Protein AF-W9WW18-F1 (afdb_monomer_lite)

Sequence (171 aa):
MAGVRTVATITLHDLF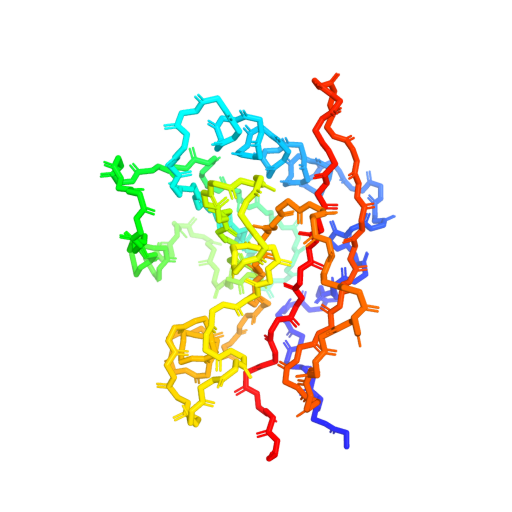NSDRFDFKEFRRLMEVAVDWSFRDNLEYRGVIYATADGSKFKIAGPNTDKRESSVTMEEYKKMPDGYTNIVSVYHVHPGPGVVGNCKPSGLDEKDGKGDLSNARSTWPECFYLVVTGRKEPKAGWNFRDRCEIYFQGTTPNKNDYRVWYVYPNWK

Secondary structure (DSSP, 8-state):
------BTTB-HHHHHH---HHHHHHHHHHHHHHHHHHHH---EEEEEEE-TTS--EEEEEEE--S-SS----GGGGSPPTT--EEEEEEEE-S-TTSGGGSS-TTTTSSSS-HHHHIIIII-TTSEEEEEEE----TT----TTSEEEEEEEE-TT--EEEEEEEPSS--

Structure (mmCIF, N/CA/C/O backbone):
data_AF-W9WW18-F1
#
_entry.id   AF-W9WW18-F1
#
loop_
_atom_site.group_PDB
_atom_site.id
_atom_site.type_symbol
_atom_site.label_atom_id
_atom_site.label_alt_id
_atom_site.label_comp_id
_atom_site.label_asym_id
_atom_site.label_entity_id
_atom_site.label_seq_id
_atom_site.pdbx_PDB_ins_code
_atom_site.Cartn_x
_atom_site.Cartn_y
_atom_site.Cartn_z
_atom_site.occupancy
_atom_site.B_iso_or_equiv
_atom_site.auth_seq_id
_atom_site.auth_comp_id
_atom_site.auth_asym_id
_atom_site.auth_atom_id
_atom_site.pdbx_PDB_model_num
ATOM 1 N N . MET A 1 1 ? -17.284 -15.501 -6.574 1.00 32.09 1 MET A N 1
ATOM 2 C CA . MET A 1 1 ? -16.774 -14.178 -6.178 1.00 32.09 1 MET A CA 1
ATOM 3 C C . MET A 1 1 ? -16.251 -14.302 -4.759 1.00 32.09 1 MET A C 1
ATOM 5 O O . MET A 1 1 ? -17.048 -14.548 -3.863 1.00 32.09 1 MET A O 1
ATOM 9 N N . ALA A 1 2 ? -14.929 -14.301 -4.572 1.00 35.50 2 ALA A N 1
ATOM 10 C CA . ALA A 1 2 ? -14.328 -14.334 -3.241 1.00 35.50 2 ALA A CA 1
ATOM 11 C C . ALA A 1 2 ? -14.552 -12.954 -2.607 1.00 35.50 2 ALA A C 1
ATOM 13 O O . ALA A 1 2 ? -13.877 -11.992 -2.956 1.00 35.50 2 ALA A O 1
ATOM 14 N N . GLY A 1 3 ? -15.595 -12.841 -1.783 1.00 36.78 3 GLY A N 1
ATOM 15 C CA . GLY A 1 3 ? -15.955 -11.594 -1.117 1.00 36.78 3 GLY A CA 1
ATOM 16 C C . GLY A 1 3 ? -14.855 -11.185 -0.147 1.00 36.78 3 GLY A C 1
ATOM 17 O O . GLY A 1 3 ? -14.484 -11.958 0.738 1.00 36.78 3 GLY A O 1
ATOM 18 N N . VAL A 1 4 ? -14.319 -9.984 -0.331 1.00 44.75 4 VAL A N 1
ATOM 19 C CA . VAL A 1 4 ? -13.367 -9.392 0.605 1.00 44.75 4 VAL A CA 1
ATOM 20 C C . VAL A 1 4 ? -14.089 -9.135 1.927 1.00 44.75 4 VAL A C 1
ATOM 22 O O . VAL A 1 4 ? -15.179 -8.562 1.942 1.00 44.75 4 VAL A O 1
ATOM 25 N N . ARG A 1 5 ? -13.496 -9.565 3.046 1.00 48.34 5 ARG A N 1
ATOM 26 C CA . ARG A 1 5 ? -13.934 -9.141 4.379 1.00 48.34 5 ARG A CA 1
ATOM 27 C C . ARG A 1 5 ? -13.690 -7.636 4.470 1.00 48.34 5 ARG A C 1
ATOM 29 O O . ARG A 1 5 ? -12.547 -7.206 4.552 1.00 48.34 5 ARG A O 1
ATOM 36 N N . THR A 1 6 ? -14.753 -6.838 4.417 1.00 53.78 6 THR A N 1
ATOM 37 C CA . THR A 1 6 ? -14.694 -5.416 4.769 1.00 53.78 6 THR A CA 1
ATOM 38 C C . THR A 1 6 ? -14.136 -5.302 6.178 1.00 53.78 6 THR A C 1
ATOM 40 O O . THR A 1 6 ? -14.778 -5.742 7.135 1.00 53.78 6 THR A O 1
ATOM 43 N N . VAL A 1 7 ? -12.952 -4.718 6.314 1.00 57.00 7 VAL A N 1
ATOM 44 C CA . VAL A 1 7 ? -12.431 -4.351 7.622 1.00 57.00 7 VAL A CA 1
ATOM 45 C C . VAL A 1 7 ? -13.183 -3.091 8.041 1.00 57.00 7 VAL A C 1
ATOM 47 O O . VAL A 1 7 ? -12.944 -2.024 7.491 1.00 57.00 7 VAL A O 1
ATOM 50 N N . ALA A 1 8 ? -14.147 -3.224 8.956 1.00 60.31 8 ALA A N 1
ATOM 51 C CA . ALA A 1 8 ? -14.890 -2.105 9.548 1.00 60.31 8 ALA A CA 1
ATOM 52 C C . ALA A 1 8 ? -15.524 -1.128 8.530 1.00 60.31 8 ALA A C 1
ATOM 54 O O . ALA A 1 8 ? -15.215 0.055 8.556 1.00 60.31 8 ALA A O 1
ATOM 55 N N . THR A 1 9 ? -16.376 -1.639 7.625 1.00 72.81 9 THR A N 1
ATOM 56 C CA . THR A 1 9 ? -17.097 -0.891 6.557 1.00 72.81 9 THR A CA 1
ATOM 57 C C . THR A 1 9 ? -16.234 -0.150 5.527 1.00 72.81 9 THR A C 1
ATOM 59 O O . THR A 1 9 ? -16.783 0.390 4.570 1.00 72.81 9 THR A O 1
ATOM 62 N N . ILE A 1 10 ? -14.906 -0.186 5.651 1.00 85.38 10 ILE A N 1
ATOM 63 C CA . ILE A 1 10 ? -13.975 0.476 4.736 1.00 85.38 10 ILE A CA 1
ATOM 64 C C . ILE A 1 10 ? -13.704 -0.415 3.527 1.00 85.38 10 ILE A C 1
ATOM 66 O O . ILE A 1 10 ? -13.386 -1.603 3.655 1.00 85.38 10 ILE A O 1
ATOM 70 N N . THR A 1 11 ? -13.798 0.174 2.342 1.00 88.44 11 THR A N 1
ATOM 71 C CA . THR A 1 11 ? -13.493 -0.486 1.075 1.00 88.44 11 THR A CA 1
ATOM 72 C C . THR A 1 11 ? -12.130 -0.060 0.537 1.00 88.44 11 THR A C 1
ATOM 74 O O . THR A 1 11 ? -11.578 0.983 0.893 1.00 88.44 11 THR A O 1
ATOM 77 N N . LEU A 1 12 ? -11.600 -0.843 -0.403 1.00 88.88 12 LEU A N 1
ATOM 78 C CA . LEU A 1 12 ? -10.415 -0.457 -1.164 1.00 88.88 12 LEU A CA 1
ATOM 79 C C . LEU A 1 12 ? -10.663 0.841 -1.964 1.00 88.88 12 LEU A C 1
ATOM 81 O O . LEU A 1 12 ? -9.750 1.631 -2.185 1.00 88.88 12 LEU A O 1
ATOM 85 N N . HIS A 1 13 ? -11.918 1.118 -2.339 1.00 90.31 13 HIS A N 1
ATOM 86 C CA . HIS A 1 13 ? -12.312 2.364 -3.000 1.00 90.31 13 HIS A CA 1
ATOM 87 C C . HIS A 1 13 ? -12.148 3.573 -2.097 1.00 90.31 13 HIS A C 1
ATOM 89 O O . HIS A 1 13 ? -11.575 4.569 -2.542 1.00 90.31 13 HIS A O 1
ATOM 95 N N . ASP A 1 14 ? -12.539 3.457 -0.833 1.00 90.50 14 ASP A N 1
ATOM 96 C CA . ASP A 1 14 ? -12.378 4.531 0.143 1.00 90.50 14 ASP A CA 1
ATOM 97 C C . ASP A 1 14 ? -10.901 4.885 0.349 1.00 90.50 14 ASP A C 1
ATOM 99 O O . ASP A 1 14 ? -10.542 6.065 0.326 1.00 90.50 14 ASP A O 1
ATOM 103 N N . LEU A 1 15 ? -10.025 3.878 0.454 1.00 90.62 15 LEU A N 1
ATOM 104 C CA . LEU A 1 15 ? -8.584 4.086 0.646 1.00 90.62 15 LEU A CA 1
ATOM 105 C C . LEU A 1 15 ? -7.951 4.959 -0.444 1.00 90.62 15 LEU A C 1
ATOM 107 O O . LEU A 1 15 ? -7.036 5.731 -0.146 1.00 90.62 15 LEU A O 1
ATOM 111 N N . PHE A 1 16 ? -8.441 4.880 -1.687 1.00 91.81 16 PHE A N 1
ATOM 112 C CA . PHE A 1 16 ? -7.818 5.565 -2.823 1.00 91.81 16 PHE A CA 1
ATOM 113 C C . PHE A 1 16 ? -8.602 6.747 -3.399 1.00 91.81 16 PHE A C 1
ATOM 115 O O . PHE A 1 16 ? -7.985 7.642 -3.971 1.00 91.81 16 PHE A O 1
ATOM 122 N N . ASN A 1 17 ? -9.920 6.805 -3.203 1.00 90.12 17 ASN A N 1
ATOM 123 C CA . ASN A 1 17 ? -10.782 7.815 -3.834 1.00 90.12 17 ASN A CA 1
ATOM 124 C C . ASN A 1 17 ? -11.509 8.716 -2.834 1.00 90.12 17 ASN A C 1
ATOM 126 O O . ASN A 1 17 ? -12.152 9.683 -3.228 1.00 90.12 17 ASN A O 1
ATOM 130 N N . SER A 1 18 ? -11.407 8.434 -1.537 1.00 90.94 18 SER A N 1
ATOM 131 C CA . SER A 1 18 ? -12.045 9.273 -0.530 1.00 90.94 18 SER A CA 1
ATOM 132 C C . SER A 1 18 ? -11.328 10.610 -0.334 1.00 90.94 18 SER A C 1
ATOM 134 O O . SER A 1 18 ? -10.092 10.703 -0.385 1.00 90.94 18 SER A O 1
ATOM 136 N N . ASP A 1 19 ? -12.126 11.624 0.004 1.00 91.00 19 ASP A N 1
ATOM 137 C CA . ASP A 1 19 ? -11.671 12.948 0.417 1.00 91.00 19 ASP A CA 1
ATOM 138 C C . ASP A 1 19 ? -11.252 13.053 1.885 1.00 91.00 19 ASP A C 1
ATOM 140 O O . ASP A 1 19 ? -10.696 14.085 2.279 1.00 91.00 19 ASP A O 1
ATOM 144 N N . ARG A 1 20 ? -11.479 12.000 2.683 1.00 91.69 20 ARG A N 1
ATOM 145 C CA . ARG A 1 20 ? -11.084 11.960 4.095 1.00 91.69 20 ARG A CA 1
ATOM 146 C C . ARG A 1 20 ? -9.586 12.211 4.240 1.00 91.69 20 ARG A C 1
ATOM 148 O O . ARG A 1 20 ? -8.771 11.599 3.547 1.00 91.69 20 ARG A O 1
ATOM 155 N N . PHE A 1 21 ? -9.239 13.080 5.187 1.00 93.00 21 PHE A N 1
ATOM 156 C CA . PHE A 1 21 ? -7.855 13.461 5.459 1.00 93.00 21 PHE A CA 1
ATOM 157 C C . PHE A 1 21 ? -6.962 12.244 5.732 1.00 93.00 21 PHE A C 1
ATOM 159 O O . PHE A 1 21 ? -5.905 12.132 5.124 1.00 93.00 21 PHE A O 1
ATOM 166 N N . ASP A 1 22 ? -7.417 11.293 6.552 1.00 93.19 22 ASP A N 1
ATOM 167 C CA . ASP A 1 22 ? -6.631 10.103 6.900 1.00 93.19 22 ASP A CA 1
ATOM 168 C C . ASP A 1 22 ? -6.268 9.264 5.663 1.00 93.19 22 ASP A C 1
ATOM 170 O O . ASP A 1 22 ? -5.138 8.809 5.515 1.00 93.19 22 ASP A O 1
ATOM 174 N N . PHE A 1 23 ? -7.195 9.097 4.717 1.00 93.62 23 PHE A N 1
ATOM 175 C CA . PHE A 1 23 ? -6.931 8.334 3.495 1.00 93.62 23 PHE A CA 1
ATOM 176 C C . PHE A 1 23 ? -6.032 9.095 2.516 1.00 93.62 23 PHE A C 1
ATOM 178 O O . PHE A 1 23 ? -5.193 8.485 1.854 1.00 93.62 23 PHE A O 1
ATOM 185 N N . LYS A 1 24 ? -6.132 10.429 2.470 1.00 94.75 24 LYS A N 1
ATOM 186 C CA . LYS A 1 24 ? -5.161 11.274 1.756 1.00 94.75 24 LYS A CA 1
ATOM 187 C C . LYS A 1 24 ? -3.765 11.157 2.365 1.00 94.75 24 LYS A C 1
ATOM 189 O O . LYS A 1 24 ? -2.797 11.025 1.624 1.00 94.75 24 LYS A O 1
ATOM 194 N N . GLU A 1 25 ? -3.666 11.151 3.690 1.00 95.25 25 GLU A N 1
ATOM 195 C CA . GLU A 1 25 ? -2.395 11.018 4.400 1.00 95.25 25 GLU A CA 1
ATOM 196 C C . GLU A 1 25 ? -1.771 9.633 4.201 1.00 95.25 25 GLU A C 1
ATOM 198 O O . GLU A 1 25 ? -0.574 9.531 3.946 1.00 95.25 25 GLU A O 1
ATOM 203 N N . PHE A 1 26 ? -2.578 8.569 4.218 1.00 95.44 26 PHE A N 1
ATOM 204 C CA . PHE A 1 26 ? -2.121 7.219 3.889 1.00 95.44 26 PHE A CA 1
ATOM 205 C C . PHE A 1 26 ? -1.503 7.163 2.487 1.00 95.44 26 PHE A C 1
ATOM 207 O O . PHE A 1 26 ? -0.375 6.691 2.329 1.00 95.44 26 PHE A O 1
ATOM 214 N N . ARG A 1 27 ? -2.201 7.711 1.481 1.00 94.88 27 ARG A N 1
ATOM 215 C CA . ARG A 1 27 ? -1.681 7.806 0.109 1.00 94.88 27 ARG A CA 1
ATOM 216 C C . ARG A 1 27 ? -0.395 8.626 0.042 1.00 94.88 27 ARG A C 1
ATOM 218 O O . ARG A 1 27 ? 0.575 8.174 -0.555 1.00 94.88 27 ARG A O 1
ATOM 225 N N . ARG A 1 28 ? -0.352 9.788 0.701 1.00 95.94 28 ARG A N 1
ATOM 226 C CA . ARG A 1 28 ? 0.833 10.658 0.737 1.00 95.94 28 ARG A CA 1
ATOM 227 C C . ARG A 1 28 ? 2.048 9.940 1.331 1.00 95.94 28 ARG A C 1
ATOM 229 O O . ARG A 1 28 ? 3.144 10.033 0.789 1.00 95.94 28 ARG A O 1
ATOM 236 N N . LEU A 1 29 ? 1.872 9.222 2.439 1.00 96.75 29 LEU A N 1
ATOM 237 C CA . LEU A 1 29 ? 2.943 8.463 3.093 1.00 96.75 29 LEU A CA 1
ATOM 238 C C . LEU A 1 29 ? 3.415 7.277 2.242 1.00 96.75 29 LEU A C 1
ATOM 240 O O . LEU A 1 29 ? 4.615 7.014 2.180 1.00 96.75 29 LEU A O 1
ATOM 244 N N . MET A 1 30 ? 2.500 6.608 1.541 1.00 96.31 30 MET A N 1
ATOM 245 C CA . MET A 1 30 ? 2.842 5.579 0.559 1.00 96.31 30 MET A CA 1
ATOM 246 C C . MET A 1 30 ? 3.660 6.162 -0.609 1.00 96.31 30 MET A C 1
ATOM 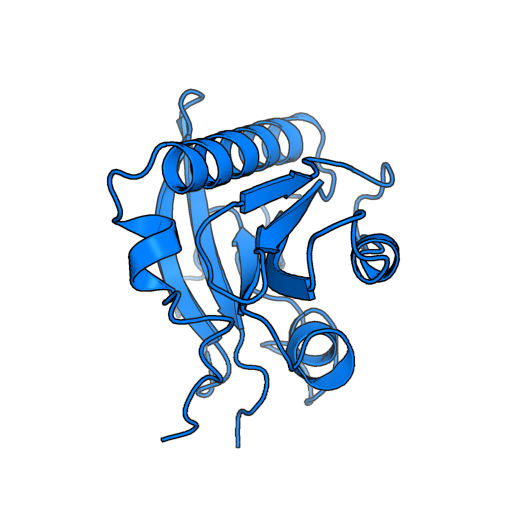248 O O . MET A 1 30 ? 4.654 5.566 -1.010 1.00 96.31 30 MET A O 1
ATOM 252 N N . GLU A 1 31 ? 3.314 7.343 -1.125 1.00 95.69 31 GLU A N 1
ATOM 253 C CA . GLU A 1 31 ? 4.090 8.019 -2.180 1.00 95.69 31 GLU A CA 1
ATOM 254 C C . GLU A 1 31 ? 5.487 8.440 -1.712 1.00 95.69 31 GLU A C 1
ATOM 256 O O . GLU A 1 31 ? 6.458 8.297 -2.454 1.00 95.69 31 GLU A O 1
ATOM 261 N N . VAL A 1 32 ? 5.623 8.882 -0.458 1.00 96.81 32 VAL A N 1
ATOM 262 C CA . VAL A 1 32 ? 6.938 9.123 0.159 1.00 96.81 32 VAL A CA 1
ATOM 263 C C . VAL A 1 32 ? 7.769 7.835 0.188 1.00 96.81 32 VAL A C 1
ATOM 265 O O . VAL A 1 32 ? 8.958 7.863 -0.126 1.00 96.81 32 VAL A O 1
ATOM 268 N N . ALA A 1 33 ? 7.147 6.701 0.518 1.00 95.31 33 ALA A N 1
ATOM 269 C CA . ALA A 1 33 ? 7.794 5.391 0.504 1.00 95.31 33 ALA A CA 1
ATOM 270 C C . ALA A 1 33 ? 8.273 4.995 -0.903 1.00 95.31 33 ALA A C 1
ATOM 272 O O . ALA A 1 33 ? 9.369 4.455 -1.052 1.00 95.31 33 ALA A O 1
ATOM 273 N N . VAL A 1 34 ? 7.475 5.297 -1.934 1.00 95.00 34 VAL A N 1
ATOM 274 C CA . VAL A 1 34 ? 7.857 5.118 -3.343 1.00 95.00 34 VAL A CA 1
ATOM 275 C C . VAL A 1 34 ? 9.090 5.949 -3.667 1.00 95.00 34 VAL A C 1
ATOM 277 O O . VAL A 1 34 ? 10.081 5.400 -4.141 1.00 95.00 34 VAL A O 1
ATOM 280 N N . ASP A 1 35 ? 9.078 7.243 -3.358 1.00 94.62 35 ASP A N 1
ATOM 281 C CA . ASP A 1 35 ? 10.216 8.121 -3.639 1.00 94.62 35 ASP A CA 1
ATOM 282 C C . ASP A 1 35 ? 11.500 7.667 -2.944 1.00 94.62 35 ASP A C 1
ATOM 284 O O . ASP A 1 35 ? 12.577 7.670 -3.547 1.00 94.62 35 ASP A O 1
ATOM 288 N N . TRP A 1 36 ? 11.398 7.233 -1.689 1.00 94.06 36 TRP A N 1
ATOM 289 C CA . TRP A 1 36 ? 12.542 6.694 -0.962 1.00 94.06 36 TRP A CA 1
ATOM 290 C C . TRP A 1 36 ? 13.021 5.367 -1.542 1.00 94.06 36 TRP A C 1
ATOM 292 O O . TRP A 1 36 ? 14.224 5.177 -1.679 1.00 94.06 36 TRP A O 1
ATOM 302 N N . SER A 1 37 ? 12.117 4.483 -1.965 1.00 92.06 37 SER A N 1
ATOM 303 C CA . SER A 1 37 ? 12.493 3.230 -2.624 1.00 92.06 37 SER A CA 1
ATOM 304 C C . SER A 1 37 ? 13.213 3.466 -3.956 1.00 92.06 37 SER A C 1
ATOM 306 O O . SER A 1 37 ? 14.228 2.826 -4.228 1.00 92.06 37 SER A O 1
ATOM 308 N N . PHE A 1 38 ? 12.759 4.437 -4.758 1.00 90.06 38 PHE A N 1
ATOM 309 C CA . PHE A 1 38 ? 13.431 4.842 -5.999 1.00 90.06 38 PHE A CA 1
ATOM 310 C C . PHE A 1 38 ? 14.838 5.404 -5.753 1.00 90.06 38 PHE A C 1
ATOM 312 O O . PHE A 1 38 ? 15.735 5.167 -6.560 1.00 90.06 38 PHE A O 1
ATOM 319 N N . ARG A 1 39 ? 15.033 6.145 -4.655 1.00 90.81 39 ARG A N 1
ATOM 320 C CA . ARG A 1 39 ? 16.329 6.734 -4.289 1.00 90.81 39 ARG A CA 1
ATOM 321 C C . ARG A 1 39 ? 17.291 5.705 -3.699 1.00 90.81 39 ARG A C 1
ATOM 323 O O . ARG A 1 39 ? 18.452 5.663 -4.090 1.00 90.81 39 ARG A O 1
ATOM 330 N N . ASP A 1 40 ? 16.807 4.915 -2.748 1.00 91.31 40 ASP A N 1
ATOM 331 C CA . ASP A 1 40 ? 17.647 4.099 -1.870 1.00 91.31 40 ASP A CA 1
ATOM 332 C C . ASP A 1 40 ? 17.736 2.640 -2.333 1.00 91.31 40 ASP A C 1
ATOM 334 O O . ASP A 1 40 ? 18.600 1.906 -1.866 1.00 91.31 40 ASP A O 1
ATOM 338 N N . ASN A 1 41 ? 16.869 2.220 -3.262 1.00 90.06 41 ASN A N 1
ATOM 339 C CA . ASN A 1 41 ? 16.735 0.836 -3.717 1.00 90.06 41 ASN A CA 1
ATOM 340 C C . ASN A 1 41 ? 16.397 -0.149 -2.577 1.00 90.06 41 ASN A C 1
ATOM 342 O O . ASN A 1 41 ? 16.862 -1.287 -2.555 1.00 90.06 41 ASN A O 1
ATOM 346 N N . LEU A 1 42 ? 15.572 0.291 -1.624 1.00 91.44 42 LEU A N 1
ATOM 347 C CA . LEU A 1 42 ? 15.164 -0.485 -0.450 1.00 91.44 42 LEU A CA 1
ATOM 348 C C . LEU A 1 42 ? 13.656 -0.733 -0.434 1.00 91.44 42 LEU A C 1
ATOM 350 O O . LEU A 1 42 ? 12.880 0.041 -1.002 1.00 91.44 42 LEU A O 1
ATOM 354 N N . GLU A 1 43 ? 13.243 -1.789 0.266 1.00 91.69 43 GLU A N 1
ATOM 355 C CA . GLU A 1 43 ? 11.832 -2.005 0.581 1.00 91.69 43 GLU A CA 1
ATOM 356 C C . GLU A 1 43 ? 11.373 -1.073 1.706 1.00 91.69 43 GLU A C 1
ATOM 358 O O . GLU A 1 43 ? 12.041 -0.927 2.739 1.00 91.69 43 GLU A O 1
ATOM 363 N N . TYR A 1 44 ? 10.196 -0.480 1.519 1.00 94.31 44 TYR A N 1
ATOM 364 C CA . TYR A 1 44 ? 9.504 0.312 2.534 1.00 94.31 44 TYR A CA 1
ATOM 365 C C . TYR A 1 44 ? 8.133 -0.280 2.810 1.00 94.31 44 TYR A C 1
ATOM 367 O O . TYR A 1 44 ? 7.515 -0.830 1.911 1.00 94.31 44 TYR A O 1
ATOM 375 N N . ARG A 1 45 ? 7.636 -0.151 4.036 1.00 94.94 45 ARG A N 1
ATOM 376 C CA . ARG A 1 45 ? 6.347 -0.707 4.466 1.00 94.94 45 ARG A CA 1
ATOM 377 C C . ARG A 1 45 ? 5.541 0.286 5.281 1.00 94.94 45 ARG A C 1
ATOM 379 O O . ARG A 1 45 ? 6.108 1.173 5.919 1.00 94.94 45 ARG A O 1
ATOM 386 N N . GLY A 1 46 ? 4.236 0.076 5.330 1.00 96.50 46 GLY A N 1
ATOM 387 C CA . GLY A 1 46 ? 3.353 0.794 6.233 1.00 96.50 46 GLY A CA 1
ATOM 388 C C . GLY A 1 46 ? 2.016 0.094 6.410 1.00 96.50 46 GLY A C 1
ATOM 389 O O . GLY A 1 46 ? 1.729 -0.931 5.794 1.00 96.50 46 GLY A O 1
ATOM 390 N N . VAL A 1 47 ? 1.199 0.648 7.293 1.00 96.06 47 VAL A N 1
ATOM 391 C CA . VAL A 1 47 ? -0.073 0.057 7.709 1.00 96.06 47 VAL A CA 1
ATOM 392 C C . VAL A 1 47 ? -1.047 1.150 8.121 1.00 96.06 47 VAL A C 1
ATOM 394 O O . VAL A 1 47 ? -0.648 2.196 8.641 1.00 96.06 47 VAL A O 1
ATOM 397 N N . ILE A 1 48 ? -2.333 0.895 7.911 1.00 95.75 48 ILE A N 1
ATOM 398 C CA . ILE A 1 48 ? -3.427 1.718 8.416 1.00 95.75 48 ILE A CA 1
ATOM 399 C C . ILE A 1 48 ? -4.337 0.883 9.322 1.00 95.75 48 ILE A C 1
ATOM 401 O O . ILE A 1 48 ? -4.844 -0.174 8.944 1.00 95.75 48 ILE A O 1
ATOM 405 N N . TYR A 1 49 ? -4.538 1.386 10.535 1.00 94.44 49 TYR A N 1
ATOM 406 C CA . TYR A 1 49 ? -5.403 0.830 11.566 1.00 94.44 49 TYR A CA 1
ATOM 407 C C . TYR A 1 49 ? -6.711 1.611 11.651 1.00 94.44 49 TYR A C 1
ATOM 409 O O . TYR A 1 49 ? -6.733 2.813 11.375 1.00 94.44 49 TYR A O 1
ATOM 417 N N . ALA A 1 50 ? -7.766 0.953 12.125 1.00 93.44 50 ALA A N 1
ATOM 418 C CA . ALA A 1 50 ? -9.046 1.575 12.439 1.00 93.44 50 ALA A CA 1
ATOM 419 C C . ALA A 1 50 ? -9.588 1.131 13.807 1.00 93.44 50 ALA A C 1
ATOM 421 O O . ALA A 1 50 ? -9.265 0.052 14.323 1.00 93.44 50 ALA A O 1
ATOM 422 N N . THR A 1 51 ? -10.429 1.976 14.399 1.00 91.81 51 THR A N 1
ATOM 423 C CA . THR A 1 51 ? -11.288 1.604 15.532 1.00 91.81 51 THR A CA 1
ATOM 424 C C . THR A 1 51 ? -12.356 0.590 15.104 1.00 91.81 51 THR A C 1
ATOM 426 O O . THR A 1 51 ? -12.569 0.349 13.913 1.00 91.81 51 THR A O 1
ATOM 429 N N . ALA A 1 52 ? -13.037 -0.028 16.074 1.00 86.56 52 ALA A N 1
ATOM 430 C CA . ALA A 1 52 ? -14.074 -1.034 15.819 1.00 86.56 52 ALA A CA 1
ATOM 431 C C . ALA A 1 52 ? -15.210 -0.516 14.919 1.00 86.56 52 ALA A C 1
ATOM 433 O O . ALA A 1 52 ? -15.725 -1.249 14.081 1.00 86.56 52 ALA A O 1
ATOM 434 N N . ASP A 1 53 ? -15.557 0.759 15.081 1.00 85.00 53 ASP A N 1
ATOM 435 C CA . ASP A 1 53 ? -16.611 1.473 14.358 1.00 85.00 53 ASP A CA 1
ATOM 436 C C . ASP A 1 53 ? -16.120 2.183 13.080 1.00 85.00 53 ASP A C 1
ATOM 438 O O . ASP A 1 53 ? -16.910 2.848 12.415 1.00 85.00 53 ASP A O 1
ATOM 442 N N . GLY A 1 54 ? -14.825 2.101 12.748 1.00 86.19 54 GLY A N 1
ATOM 443 C CA . GLY A 1 54 ? -14.243 2.791 11.591 1.00 86.19 54 GLY A CA 1
ATOM 444 C C . GLY A 1 54 ? -14.246 4.326 11.689 1.00 86.19 54 GLY A C 1
ATOM 445 O O . GLY A 1 54 ? -14.061 5.009 10.677 1.00 86.19 54 GLY A O 1
ATOM 446 N N . SER A 1 55 ? -14.466 4.897 12.879 1.00 87.12 55 SER A N 1
ATOM 447 C CA . SER A 1 55 ? -14.532 6.353 13.064 1.00 87.12 55 SER A CA 1
ATOM 448 C C . SER A 1 55 ? -13.152 7.012 13.077 1.00 87.12 55 SER A C 1
ATOM 450 O O . SER A 1 55 ? -12.995 8.103 12.521 1.00 87.12 55 SER A O 1
ATOM 452 N N . LYS A 1 56 ? -12.142 6.347 13.653 1.00 91.69 56 LYS A N 1
ATOM 453 C CA . LYS A 1 56 ? -10.769 6.858 13.771 1.00 91.69 56 LYS A CA 1
ATOM 454 C C . LYS A 1 56 ? -9.770 5.953 13.072 1.00 91.69 56 LYS A C 1
ATOM 456 O O . LYS A 1 56 ? -9.902 4.730 13.089 1.00 91.69 56 LYS A O 1
ATOM 461 N N . PHE A 1 57 ? -8.727 6.583 12.542 1.00 93.88 57 PHE A N 1
ATOM 462 C CA . PHE A 1 57 ? -7.652 5.932 11.811 1.00 9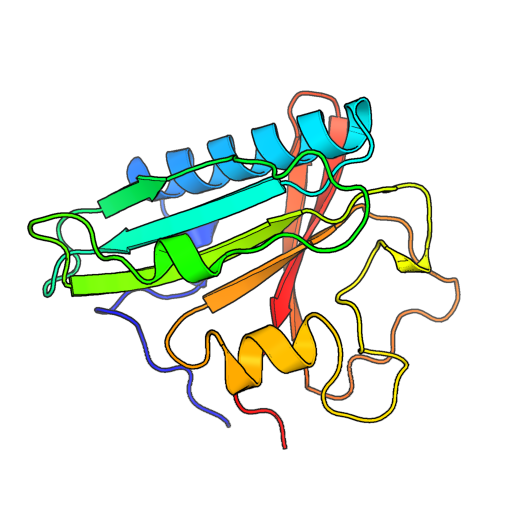3.88 57 PHE A CA 1
ATOM 463 C C . PHE A 1 57 ? -6.301 6.274 12.415 1.00 93.88 57 PHE A C 1
ATOM 465 O O . PHE A 1 57 ? -6.097 7.357 12.961 1.00 93.88 57 PHE A O 1
ATOM 472 N N . LYS A 1 58 ? -5.367 5.337 12.294 1.00 95.00 58 LYS A N 1
ATOM 473 C CA . LYS A 1 58 ? -3.960 5.566 12.612 1.00 95.00 58 LYS A CA 1
ATOM 474 C C . LYS A 1 58 ? -3.105 4.956 11.526 1.00 95.00 58 LYS A C 1
ATOM 476 O O . LYS A 1 58 ? -3.309 3.806 11.160 1.00 95.00 58 LYS A O 1
ATOM 481 N N . ILE A 1 59 ? -2.135 5.715 11.045 1.00 95.88 59 ILE A N 1
ATOM 482 C CA . ILE A 1 59 ? -1.195 5.265 10.022 1.00 95.88 59 ILE A CA 1
ATOM 483 C C . ILE A 1 59 ? 0.168 5.098 10.686 1.00 95.88 59 ILE A C 1
ATOM 485 O O . ILE A 1 59 ? 0.558 5.916 11.522 1.00 95.88 59 ILE A O 1
ATOM 489 N N . ALA A 1 60 ? 0.875 4.026 10.348 1.00 94.75 60 ALA A N 1
ATOM 490 C CA . ALA A 1 60 ? 2.257 3.812 10.754 1.00 94.75 60 ALA A CA 1
ATOM 491 C C . ALA A 1 60 ? 3.129 3.503 9.532 1.00 94.75 60 ALA A C 1
ATOM 493 O O . ALA A 1 60 ? 2.688 2.833 8.597 1.00 94.75 60 ALA A O 1
ATOM 494 N N . GLY A 1 61 ? 4.371 3.988 9.565 1.00 93.19 61 GLY A N 1
ATOM 495 C CA . GLY A 1 61 ? 5.284 3.998 8.423 1.00 93.19 61 GLY A CA 1
ATOM 496 C C . GLY A 1 61 ? 5.233 5.313 7.619 1.00 93.19 61 GLY A C 1
ATOM 497 O O . GLY A 1 61 ? 4.496 6.229 7.989 1.00 93.19 61 GLY A O 1
ATOM 498 N N . PRO A 1 62 ? 6.018 5.426 6.534 1.00 93.56 62 PRO A N 1
ATOM 499 C CA . PRO A 1 62 ? 6.809 4.348 5.951 1.00 93.56 62 PRO A CA 1
ATOM 500 C C . PRO A 1 62 ? 8.081 4.016 6.743 1.00 93.56 62 PRO A C 1
ATOM 502 O O . PRO A 1 62 ? 8.858 4.902 7.087 1.00 93.56 62 PRO A O 1
ATOM 505 N N . ASN A 1 63 ? 8.303 2.725 6.997 1.00 92.88 63 ASN A N 1
ATOM 506 C CA . ASN A 1 63 ? 9.497 2.185 7.659 1.00 92.88 63 ASN A CA 1
ATOM 507 C C . ASN A 1 63 ? 10.276 1.268 6.709 1.00 92.88 63 ASN A C 1
ATOM 509 O O . ASN A 1 63 ? 9.708 0.736 5.760 1.00 92.88 63 ASN A O 1
ATOM 513 N N . THR A 1 64 ? 11.556 1.031 6.992 1.00 90.06 64 THR A N 1
ATOM 514 C CA . THR A 1 64 ? 12.401 0.083 6.251 1.00 90.06 64 THR A CA 1
ATOM 515 C C . THR A 1 64 ? 13.285 -0.713 7.208 1.00 90.06 64 THR A C 1
ATOM 517 O O . THR A 1 64 ? 13.755 -0.174 8.210 1.00 90.06 64 THR A O 1
ATOM 520 N N . ASP A 1 65 ? 13.567 -1.972 6.865 1.00 85.88 65 ASP A N 1
ATOM 521 C CA . ASP A 1 65 ? 14.585 -2.789 7.548 1.00 85.88 65 ASP A CA 1
ATOM 522 C C . ASP A 1 65 ? 15.990 -2.570 6.958 1.00 85.88 65 ASP A C 1
ATOM 524 O O . ASP A 1 65 ? 16.927 -3.286 7.309 1.00 85.88 65 ASP A O 1
ATOM 528 N N . LYS A 1 66 ? 16.138 -1.596 6.044 1.00 84.62 66 LYS A N 1
ATOM 529 C CA . LYS A 1 66 ? 17.346 -1.359 5.240 1.00 84.62 66 LYS A CA 1
ATOM 530 C C . LYS A 1 66 ? 17.770 -2.593 4.438 1.00 84.62 66 LYS A C 1
ATOM 532 O O . LYS A 1 66 ? 18.954 -2.912 4.350 1.00 84.62 66 LYS A O 1
ATOM 537 N N . ARG A 1 67 ? 16.787 -3.301 3.874 1.00 75.50 67 ARG A N 1
ATOM 538 C CA . ARG A 1 67 ? 16.983 -4.495 3.043 1.00 75.50 67 ARG A CA 1
ATOM 539 C C . ARG A 1 67 ? 16.494 -4.248 1.618 1.00 75.50 67 ARG A C 1
ATOM 541 O O . ARG A 1 67 ? 15.475 -3.591 1.411 1.00 75.50 67 ARG A O 1
ATOM 548 N N . GLU A 1 68 ? 17.227 -4.809 0.661 1.00 66.12 68 GLU A N 1
ATOM 549 C CA . GLU A 1 68 ? 16.914 -4.770 -0.777 1.00 66.12 68 GLU A CA 1
ATOM 550 C C . GLU A 1 68 ? 15.921 -5.858 -1.207 1.00 66.12 68 GLU A C 1
ATOM 552 O O . GLU A 1 68 ? 15.461 -5.868 -2.340 1.00 66.12 68 GLU A O 1
ATOM 557 N N . SER A 1 69 ? 15.636 -6.830 -0.345 1.00 65.88 69 SER A N 1
ATOM 558 C CA . SER A 1 69 ? 14.583 -7.819 -0.564 1.00 65.88 69 SER A CA 1
ATOM 559 C C . SER A 1 69 ? 14.199 -8.426 0.778 1.00 65.88 69 SER A C 1
ATOM 561 O O . SER A 1 69 ? 15.081 -8.779 1.565 1.00 65.88 69 SER A O 1
ATOM 563 N N . SER A 1 70 ? 12.900 -8.547 1.040 1.00 70.44 70 SER A N 1
ATOM 564 C CA . SER A 1 70 ? 12.285 -8.969 2.307 1.00 70.44 70 SER A CA 1
ATOM 565 C C . SER A 1 70 ? 12.193 -7.884 3.382 1.00 70.44 70 SER A C 1
ATOM 567 O O . SER A 1 70 ? 13.151 -7.553 4.088 1.00 70.44 70 SER A O 1
ATOM 569 N N . VAL A 1 71 ? 10.970 -7.400 3.557 1.00 73.88 71 VAL A N 1
ATOM 570 C CA . VAL A 1 71 ? 10.559 -6.546 4.657 1.00 73.88 71 VAL A CA 1
ATOM 571 C C . VAL A 1 71 ? 9.706 -7.335 5.649 1.00 73.88 71 VAL A C 1
ATOM 573 O O . VAL A 1 71 ? 8.761 -8.035 5.277 1.00 73.88 71 VAL A O 1
ATOM 576 N N . THR A 1 72 ? 10.029 -7.231 6.937 1.00 82.44 72 THR A N 1
ATOM 577 C CA . THR A 1 72 ? 9.229 -7.876 7.984 1.00 82.44 72 THR A CA 1
ATOM 578 C C . THR A 1 72 ? 8.104 -6.940 8.395 1.00 82.44 72 THR A C 1
ATOM 580 O O . THR A 1 72 ? 8.352 -5.822 8.831 1.00 82.44 72 THR A O 1
ATOM 583 N N . MET A 1 73 ? 6.855 -7.387 8.270 1.00 87.56 73 MET A N 1
ATOM 584 C CA . MET A 1 73 ? 5.680 -6.576 8.620 1.00 87.56 73 MET A CA 1
ATOM 585 C C . MET A 1 73 ? 4.953 -7.071 9.875 1.00 87.56 73 MET A C 1
ATOM 587 O O . MET A 1 73 ? 4.014 -6.422 10.323 1.00 87.56 73 MET A O 1
ATOM 591 N N . GLU A 1 74 ? 5.361 -8.204 10.459 1.00 87.31 74 GLU A N 1
ATOM 592 C CA . GLU A 1 74 ? 4.651 -8.835 11.586 1.00 87.31 74 GLU A CA 1
ATOM 593 C C . GLU A 1 74 ? 4.516 -7.924 12.811 1.00 87.31 74 GLU A C 1
ATOM 595 O O . GLU A 1 74 ? 3.547 -8.046 13.557 1.00 87.31 74 GLU A O 1
ATOM 600 N N . GLU A 1 75 ? 5.427 -6.962 12.985 1.00 89.06 75 GLU A N 1
ATOM 601 C CA . GLU A 1 75 ? 5.329 -5.944 14.035 1.00 89.06 75 GLU A CA 1
ATOM 602 C C . GLU A 1 75 ? 4.002 -5.170 13.987 1.00 89.06 75 GLU A C 1
ATOM 604 O O . GLU A 1 75 ? 3.467 -4.797 15.031 1.00 89.06 75 GLU A O 1
ATOM 609 N N . TYR A 1 76 ? 3.422 -4.990 12.796 1.00 91.62 76 TYR A N 1
ATOM 610 C CA . TYR A 1 76 ? 2.148 -4.301 12.608 1.00 91.62 76 TYR A CA 1
ATOM 611 C C . TYR A 1 76 ? 0.938 -5.123 13.053 1.00 91.62 76 TYR A C 1
ATOM 613 O O . TYR A 1 76 ? -0.155 -4.579 13.176 1.00 91.62 76 TYR A O 1
ATOM 621 N N . LYS A 1 77 ? 1.111 -6.410 13.380 1.00 90.94 77 LYS A N 1
ATOM 622 C CA . LYS A 1 77 ? 0.061 -7.184 14.058 1.00 90.94 77 LYS A CA 1
ATOM 623 C C . LYS A 1 77 ? -0.148 -6.731 15.502 1.00 90.94 77 LYS A C 1
ATOM 625 O O . LYS A 1 77 ? -1.191 -7.014 16.091 1.00 90.94 77 LYS A O 1
ATOM 630 N N . LYS A 1 78 ? 0.818 -6.014 16.089 1.00 92.00 78 LYS A N 1
ATOM 631 C CA . LYS A 1 78 ? 0.650 -5.392 17.401 1.00 92.00 78 LYS A CA 1
ATOM 632 C C . LYS A 1 78 ? -0.234 -4.151 17.271 1.00 92.00 78 LYS A C 1
ATOM 634 O O . LYS A 1 78 ? 0.234 -3.067 16.928 1.00 92.00 78 LYS A O 1
ATOM 639 N N . MET A 1 79 ? -1.513 -4.323 17.592 1.00 91.00 79 MET A N 1
ATOM 640 C CA . MET A 1 79 ? -2.504 -3.252 17.546 1.00 91.00 79 MET A CA 1
ATOM 641 C C . MET A 1 79 ? -2.153 -2.099 18.502 1.00 91.00 79 MET A C 1
ATOM 643 O O . MET A 1 79 ? -1.861 -2.348 19.674 1.00 91.00 79 MET A O 1
ATOM 647 N N . PRO A 1 80 ? -2.195 -0.836 18.040 1.00 94.12 80 PRO A N 1
ATOM 648 C CA . PRO A 1 80 ? -2.103 0.322 18.923 1.00 94.12 80 PRO A CA 1
ATOM 649 C C . PRO A 1 80 ? -3.304 0.421 19.878 1.00 94.12 80 PRO A C 1
ATOM 651 O O . PRO A 1 80 ? -4.422 0.069 19.501 1.00 94.12 80 PRO A O 1
ATOM 654 N N . ASP A 1 81 ? -3.097 0.984 21.071 1.00 94.88 81 ASP A N 1
ATOM 655 C CA . ASP A 1 81 ? -4.157 1.160 22.074 1.00 94.88 81 ASP A CA 1
ATOM 656 C C . ASP A 1 81 ? -5.386 1.884 21.505 1.00 94.88 81 ASP A C 1
ATOM 658 O O . ASP A 1 81 ? -5.281 2.951 20.892 1.00 94.88 81 ASP A O 1
ATOM 662 N N . GLY A 1 82 ? -6.563 1.292 21.720 1.00 91.50 82 GLY A N 1
ATOM 663 C CA . GLY A 1 82 ? -7.844 1.814 21.239 1.00 91.50 82 GLY A CA 1
ATOM 664 C C . GLY A 1 82 ? -8.186 1.472 19.784 1.00 91.50 82 GLY A C 1
ATOM 665 O O . GLY A 1 82 ? -9.281 1.811 19.346 1.00 91.50 82 GLY A O 1
ATOM 666 N N . TYR A 1 83 ? -7.310 0.783 19.047 1.00 92.81 83 TYR A N 1
ATOM 667 C CA . TYR A 1 83 ? -7.568 0.303 17.685 1.00 92.81 83 TYR A CA 1
ATOM 668 C C . TYR A 1 83 ? -7.772 -1.211 17.693 1.00 92.81 83 TYR A C 1
ATOM 670 O O . TYR A 1 83 ? -7.110 -1.932 18.435 1.00 92.81 83 TYR A O 1
ATOM 678 N N . THR A 1 84 ? -8.675 -1.707 16.849 1.00 91.38 84 THR A N 1
ATOM 679 C CA . THR A 1 84 ? -9.047 -3.137 16.833 1.00 91.38 84 THR A CA 1
ATOM 680 C C . THR A 1 84 ? -8.948 -3.778 15.456 1.00 91.38 84 THR A C 1
ATOM 682 O O . THR A 1 84 ? -9.101 -4.988 15.344 1.00 91.38 84 THR A O 1
ATOM 685 N N . ASN A 1 85 ? -8.705 -2.984 14.412 1.00 91.56 85 ASN A N 1
ATOM 686 C CA . ASN A 1 85 ? -8.728 -3.435 13.029 1.00 91.56 85 ASN A CA 1
ATOM 687 C C . ASN A 1 85 ? -7.479 -2.991 12.262 1.00 91.56 85 ASN A C 1
ATOM 689 O O . ASN A 1 85 ? -7.078 -1.829 12.357 1.00 91.56 85 ASN A O 1
ATOM 693 N N . ILE A 1 86 ? -6.926 -3.884 11.441 1.00 92.94 86 ILE A N 1
ATOM 694 C CA . ILE A 1 86 ? -5.919 -3.560 10.422 1.00 92.94 86 ILE A CA 1
ATOM 695 C C . ILE A 1 86 ? -6.643 -3.454 9.088 1.00 92.94 86 ILE A C 1
ATOM 697 O O . ILE A 1 86 ? -7.115 -4.456 8.565 1.00 92.94 86 ILE A O 1
ATOM 701 N N . VAL A 1 87 ? -6.755 -2.246 8.544 1.00 93.44 87 VAL A N 1
ATOM 702 C CA . VAL A 1 87 ? -7.500 -2.002 7.301 1.00 93.44 87 VAL A CA 1
ATOM 703 C C . VAL A 1 87 ? -6.676 -2.451 6.102 1.00 93.44 87 VAL A C 1
ATOM 705 O O . VAL A 1 87 ? -7.157 -3.184 5.240 1.00 93.44 87 VAL A O 1
ATOM 708 N N . SER A 1 88 ? -5.415 -2.036 6.059 1.00 94.56 88 SER A N 1
ATOM 709 C CA . SER A 1 88 ? -4.496 -2.379 4.985 1.00 94.56 88 SER A CA 1
ATOM 710 C C . SER A 1 88 ? -3.062 -2.356 5.481 1.00 94.56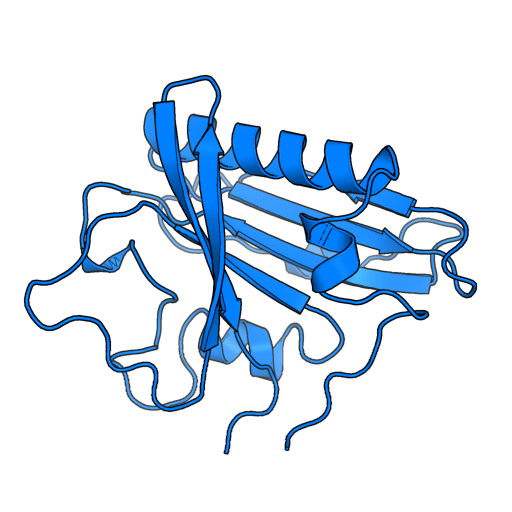 88 SER A C 1
ATOM 712 O O . SER A 1 88 ? -2.700 -1.529 6.321 1.00 94.56 88 SER A O 1
ATOM 714 N N . VAL A 1 89 ? -2.258 -3.248 4.916 1.00 95.31 89 VAL A N 1
ATOM 715 C CA . VAL A 1 89 ? -0.802 -3.214 4.978 1.00 95.31 89 VAL A CA 1
ATOM 716 C C . VAL A 1 89 ? -0.271 -3.035 3.560 1.00 95.31 89 VAL A C 1
ATOM 718 O O . VAL A 1 89 ? -0.853 -3.563 2.609 1.00 95.31 89 VAL A O 1
ATOM 721 N N . TYR A 1 90 ? 0.822 -2.295 3.416 1.00 96.06 90 TYR A N 1
ATOM 722 C CA . TYR A 1 90 ? 1.519 -2.179 2.145 1.00 96.06 90 TYR A CA 1
ATOM 723 C C . TYR A 1 90 ? 3.022 -2.344 2.306 1.00 96.06 90 TYR A C 1
ATOM 725 O O . TYR A 1 90 ? 3.593 -1.983 3.340 1.00 96.06 90 TYR A O 1
ATOM 733 N N . HIS A 1 91 ? 3.670 -2.778 1.230 1.00 95.62 91 HIS A N 1
ATOM 734 C CA . HIS A 1 91 ? 5.097 -2.566 1.027 1.00 95.62 91 HIS A CA 1
ATOM 735 C C . HIS A 1 91 ? 5.407 -2.132 -0.403 1.00 95.62 91 HIS A C 1
ATOM 737 O O . HIS A 1 91 ? 4.645 -2.378 -1.334 1.00 95.62 91 HIS A O 1
ATOM 743 N N . VAL A 1 92 ? 6.533 -1.444 -0.556 1.00 94.38 92 VAL A N 1
ATOM 744 C CA . VAL A 1 92 ? 7.065 -0.938 -1.815 1.00 94.38 92 VAL A CA 1
ATOM 745 C C . VAL A 1 92 ? 8.237 -1.809 -2.232 1.00 94.38 92 VAL A C 1
ATOM 747 O O . VAL A 1 92 ? 9.178 -1.979 -1.457 1.00 94.38 92 VAL A O 1
ATOM 750 N N . HIS A 1 93 ? 8.191 -2.336 -3.451 1.00 92.31 93 HIS A N 1
ATOM 751 C CA . HIS A 1 93 ? 9.301 -3.075 -4.038 1.00 92.31 93 HIS A CA 1
ATOM 752 C C . HIS A 1 93 ? 10.480 -2.161 -4.388 1.00 92.31 93 HIS A C 1
ATOM 754 O O . HIS A 1 93 ? 10.260 -1.060 -4.897 1.00 92.31 93 HIS A O 1
ATOM 760 N N . PRO A 1 94 ? 11.723 -2.643 -4.225 1.00 86.19 94 PRO A N 1
ATOM 761 C CA . PRO A 1 94 ? 12.910 -1.925 -4.653 1.00 86.19 94 PRO A CA 1
ATOM 762 C C . PRO A 1 94 ? 13.124 -2.093 -6.160 1.00 86.19 94 PRO A C 1
ATOM 764 O O . PRO A 1 94 ? 12.443 -2.864 -6.837 1.00 86.19 94 PRO A O 1
ATOM 767 N N . GLY A 1 95 ? 14.124 -1.414 -6.712 1.00 78.94 95 GLY A N 1
ATOM 768 C CA . GLY A 1 95 ? 14.559 -1.608 -8.094 1.00 78.94 95 GLY A CA 1
ATOM 769 C C . GLY A 1 95 ? 13.458 -1.345 -9.122 1.00 78.94 95 GLY A C 1
ATOM 770 O O . GLY A 1 95 ? 13.182 -2.219 -9.944 1.00 78.94 95 GLY A O 1
ATOM 771 N N . PRO A 1 96 ? 12.842 -0.153 -9.147 1.00 68.81 96 PRO A N 1
ATOM 772 C CA . PRO A 1 96 ? 11.718 0.157 -10.039 1.00 68.81 96 PRO A CA 1
ATOM 773 C C . PRO A 1 96 ? 12.067 0.091 -11.538 1.00 68.81 96 PRO A C 1
ATOM 775 O O . PRO A 1 96 ? 11.181 0.053 -12.390 1.00 68.81 96 PRO A O 1
ATOM 778 N N . GLY A 1 97 ? 13.359 0.051 -11.882 1.00 68.00 97 GLY A N 1
ATOM 779 C CA . GLY A 1 97 ? 13.856 -0.194 -13.238 1.00 68.00 97 GLY A CA 1
ATOM 780 C C . GLY A 1 97 ? 13.974 -1.676 -13.624 1.00 68.00 97 GLY A C 1
ATOM 781 O O . GLY A 1 97 ? 14.305 -1.983 -14.776 1.00 68.00 97 GLY A O 1
ATOM 782 N N . VAL A 1 98 ? 13.718 -2.605 -12.702 1.00 77.81 98 VAL A N 1
ATOM 783 C CA . VAL A 1 98 ? 13.803 -4.054 -12.915 1.00 77.81 98 VAL A CA 1
ATOM 784 C C . VAL A 1 98 ? 12.400 -4.599 -13.150 1.00 77.81 98 VAL A C 1
ATOM 786 O O . VAL A 1 98 ? 11.517 -4.481 -12.306 1.00 77.81 98 VAL A O 1
ATOM 789 N N . VAL A 1 99 ? 12.191 -5.222 -14.314 1.00 77.12 99 VAL A N 1
ATOM 790 C CA . VAL A 1 99 ? 10.874 -5.733 -14.734 1.00 77.12 99 VAL A CA 1
ATOM 791 C C . VAL A 1 99 ? 10.306 -6.707 -13.694 1.00 77.12 99 VAL A C 1
ATOM 793 O O . VAL A 1 99 ? 9.148 -6.583 -13.321 1.00 77.12 99 VAL A O 1
ATOM 796 N N . GLY A 1 100 ? 11.130 -7.607 -13.145 1.00 74.19 100 GLY A N 1
ATOM 797 C CA . GLY A 1 100 ? 10.707 -8.562 -12.109 1.00 74.19 100 GLY A CA 1
ATOM 798 C C . GLY A 1 100 ? 10.171 -7.925 -10.821 1.00 74.19 100 GLY A C 1
ATOM 799 O O . GLY A 1 100 ? 9.329 -8.531 -10.164 1.00 74.19 100 GLY A O 1
ATOM 800 N N . ASN A 1 101 ? 10.583 -6.692 -10.511 1.00 83.12 101 ASN A N 1
ATOM 801 C CA . ASN A 1 101 ? 10.170 -5.968 -9.308 1.00 83.12 101 ASN A CA 1
ATOM 802 C C . ASN A 1 101 ? 8.934 -5.083 -9.543 1.00 83.12 101 ASN A C 1
ATOM 804 O O . ASN A 1 101 ? 8.370 -4.540 -8.598 1.00 83.12 101 ASN A O 1
ATOM 808 N N . CYS A 1 102 ? 8.467 -4.965 -10.791 1.00 86.94 102 CYS A N 1
ATOM 809 C CA . CYS A 1 102 ? 7.306 -4.156 -11.183 1.00 86.94 102 CYS A CA 1
ATOM 810 C C . CYS A 1 102 ? 5.969 -4.917 -11.097 1.00 86.94 102 CYS A C 1
ATOM 812 O O . CYS A 1 102 ? 5.028 -4.633 -11.845 1.00 86.94 102 CYS A O 1
ATOM 814 N N . LYS A 1 103 ? 5.910 -5.916 -10.213 1.00 88.88 103 LYS A N 1
ATOM 815 C CA . LYS A 1 103 ? 4.736 -6.735 -9.893 1.00 88.88 103 LYS A CA 1
ATOM 816 C C . LYS A 1 103 ? 4.906 -7.406 -8.522 1.00 88.88 103 LYS A C 1
ATOM 818 O O . LYS A 1 103 ? 6.044 -7.513 -8.063 1.00 88.88 103 LYS A O 1
ATOM 823 N N . PRO A 1 104 ? 3.830 -7.946 -7.925 1.00 90.50 104 PRO A N 1
ATOM 824 C CA . PRO A 1 104 ? 3.929 -8.854 -6.789 1.00 90.50 104 PRO A CA 1
ATOM 825 C C . PRO A 1 104 ? 4.845 -10.060 -7.068 1.00 90.50 104 PRO A C 1
ATOM 827 O O . PRO A 1 104 ? 4.772 -10.718 -8.116 1.00 90.50 104 PRO A O 1
ATOM 830 N N . SER A 1 105 ? 5.712 -10.365 -6.110 1.00 88.00 105 SER A N 1
ATOM 831 C CA . SER A 1 105 ? 6.566 -11.550 -6.109 1.00 88.00 105 SER A CA 1
ATOM 832 C C . SER A 1 105 ? 5.730 -12.830 -5.969 1.00 88.00 105 SER A C 1
ATOM 834 O O . SER A 1 105 ? 4.621 -12.831 -5.435 1.00 88.00 105 SER A O 1
ATOM 836 N N . GLY A 1 106 ? 6.230 -13.939 -6.520 1.00 83.75 106 GLY A N 1
ATOM 837 C CA . GLY A 1 106 ? 5.507 -15.216 -6.550 1.00 83.75 106 GLY A CA 1
ATOM 838 C C . GLY A 1 106 ? 4.456 -15.359 -7.661 1.00 83.75 106 GLY A C 1
ATOM 839 O O . GLY A 1 106 ? 3.969 -16.467 -7.871 1.00 83.75 106 GLY A O 1
ATOM 840 N N . LEU A 1 107 ? 4.139 -14.303 -8.428 1.00 79.62 107 LEU A N 1
ATOM 841 C CA . LEU A 1 107 ? 3.190 -14.392 -9.557 1.00 79.62 107 LEU A CA 1
ATOM 842 C C . LEU A 1 107 ? 3.630 -15.343 -10.681 1.00 79.62 107 LEU A C 1
ATOM 844 O O . LEU A 1 107 ? 2.784 -15.992 -11.291 1.00 79.62 107 LEU A O 1
ATOM 848 N N . ASP A 1 108 ? 4.938 -15.452 -10.928 1.00 75.81 108 ASP A N 1
ATOM 849 C CA . ASP A 1 108 ? 5.480 -16.318 -11.991 1.00 75.81 108 ASP A CA 1
ATOM 850 C C . ASP A 1 108 ? 5.930 -17.687 -11.450 1.00 75.81 108 ASP A C 1
ATOM 852 O O . ASP A 1 108 ? 6.432 -18.524 -12.200 1.00 75.81 108 ASP A O 1
ATOM 856 N N . GLU A 1 109 ? 5.776 -17.923 -10.145 1.00 72.44 109 GLU A N 1
ATOM 857 C CA . GLU A 1 109 ? 6.235 -19.137 -9.474 1.00 72.44 109 GLU A CA 1
ATOM 858 C C . GLU A 1 109 ? 5.085 -20.123 -9.215 1.00 72.44 109 GLU A C 1
ATOM 860 O O . GLU A 1 109 ? 3.900 -19.818 -9.384 1.00 72.44 109 GLU A O 1
ATOM 865 N N . LYS A 1 110 ? 5.439 -21.349 -8.802 1.00 65.62 110 LYS A N 1
ATOM 866 C CA . LYS A 1 110 ? 4.466 -22.285 -8.222 1.00 65.62 110 LYS A CA 1
ATOM 867 C C . LYS A 1 110 ? 3.886 -21.672 -6.942 1.00 65.62 110 LYS A C 1
ATOM 869 O O . LYS A 1 110 ? 4.591 -20.978 -6.215 1.00 65.62 110 LYS A O 1
ATOM 874 N N . ASP A 1 111 ? 2.607 -21.934 -6.702 1.00 63.19 111 ASP A N 1
ATOM 875 C CA . ASP A 1 111 ? 1.786 -21.261 -5.692 1.00 63.19 111 ASP A CA 1
ATOM 876 C C . ASP A 1 111 ? 2.434 -21.204 -4.299 1.00 63.19 111 ASP A C 1
ATOM 878 O O . ASP A 1 111 ? 3.039 -22.173 -3.845 1.00 63.19 111 ASP A O 1
ATOM 882 N N . GLY A 1 112 ? 2.248 -20.077 -3.598 1.00 63.19 112 GLY A N 1
ATOM 883 C CA . GLY A 1 112 ? 2.579 -19.959 -2.172 1.00 63.19 112 GLY A CA 1
ATOM 884 C C . GLY A 1 112 ? 3.967 -19.404 -1.847 1.00 63.19 112 GLY A C 1
ATOM 885 O O . GLY A 1 112 ? 4.534 -19.770 -0.823 1.00 63.19 112 GLY A O 1
ATOM 886 N N . LYS A 1 113 ? 4.520 -18.514 -2.677 1.00 79.69 113 LYS A N 1
ATOM 887 C CA . LYS A 1 113 ? 5.775 -17.804 -2.378 1.00 79.69 113 LYS A CA 1
ATOM 888 C C . LYS A 1 113 ? 5.619 -16.290 -2.459 1.00 79.69 113 LYS A C 1
ATOM 890 O O . LYS A 1 113 ? 4.694 -15.799 -3.103 1.00 79.69 113 LYS A O 1
ATOM 895 N N . GLY A 1 114 ? 6.532 -15.578 -1.800 1.00 86.88 114 GLY A N 1
ATOM 896 C CA . GLY A 1 114 ? 6.599 -14.117 -1.818 1.00 86.88 114 GLY A CA 1
ATOM 897 C C . GLY A 1 114 ? 5.301 -13.456 -1.357 1.00 86.88 114 GLY A C 1
ATOM 898 O O . GLY A 1 114 ? 4.665 -13.898 -0.397 1.00 86.88 114 GLY A O 1
ATOM 899 N N . ASP A 1 115 ? 4.886 -12.430 -2.089 1.00 90.25 115 ASP A N 1
ATOM 900 C CA . ASP A 1 115 ? 3.713 -11.607 -1.783 1.00 90.25 115 ASP A CA 1
ATOM 901 C C . ASP A 1 115 ? 2.408 -12.378 -1.773 1.00 90.25 115 ASP A C 1
ATOM 903 O O . ASP A 1 115 ? 1.544 -12.117 -0.938 1.00 90.25 115 ASP A O 1
ATOM 907 N N . LEU A 1 116 ? 2.285 -13.375 -2.650 1.00 88.69 116 LEU A N 1
ATOM 908 C CA . LEU A 1 116 ? 1.133 -14.265 -2.637 1.00 88.69 116 LEU A CA 1
ATOM 909 C C . LEU A 1 116 ? 1.043 -14.986 -1.282 1.00 88.69 116 LEU A C 1
ATOM 911 O O . LEU A 1 116 ? -0.002 -14.973 -0.634 1.00 88.69 116 LEU A O 1
ATOM 915 N N . SER A 1 117 ? 2.149 -15.568 -0.807 1.00 88.44 117 SER A N 1
ATOM 916 C CA . SER A 1 117 ? 2.178 -16.239 0.502 1.00 88.44 117 SER A CA 1
ATOM 917 C C . SER A 1 117 ? 1.824 -15.290 1.645 1.00 88.44 117 SER A C 1
ATOM 919 O O . SER A 1 117 ? 1.069 -15.665 2.541 1.00 88.44 117 SER A O 1
ATOM 921 N N . ASN A 1 118 ? 2.342 -14.061 1.611 1.00 89.69 118 ASN A N 1
ATOM 922 C CA . ASN A 1 118 ? 2.068 -13.067 2.644 1.00 89.69 118 ASN A CA 1
ATOM 923 C C . ASN A 1 118 ? 0.591 -12.671 2.683 1.00 89.69 118 ASN A C 1
ATOM 925 O O . ASN A 1 118 ? 0.006 -12.676 3.764 1.00 89.69 118 ASN A O 1
ATOM 929 N N . ALA A 1 119 ? -0.028 -12.393 1.533 1.00 90.25 119 ALA A N 1
ATOM 930 C CA . ALA A 1 119 ? -1.450 -12.064 1.461 1.00 90.25 119 ALA A CA 1
ATOM 931 C C . ALA A 1 119 ? -2.329 -13.210 1.986 1.00 90.25 119 ALA A C 1
ATOM 933 O O . ALA A 1 119 ? -3.273 -12.982 2.735 1.00 90.25 119 ALA A O 1
ATOM 934 N N . ARG A 1 120 ? -2.003 -14.459 1.630 1.00 87.62 120 ARG A N 1
ATOM 935 C CA . ARG A 1 120 ? -2.818 -15.630 1.984 1.00 87.62 120 ARG A CA 1
ATOM 936 C C . ARG A 1 120 ? -2.648 -16.099 3.427 1.00 87.62 120 ARG A C 1
ATOM 938 O O . ARG A 1 120 ? -3.624 -16.511 4.046 1.00 87.62 120 ARG A O 1
ATOM 945 N N . SER A 1 121 ? -1.422 -16.093 3.942 1.00 87.19 121 SER A N 1
ATOM 946 C CA . SER A 1 121 ? -1.093 -16.736 5.222 1.00 87.19 121 SER A CA 1
ATOM 947 C C . SER A 1 121 ? -0.826 -15.735 6.340 1.00 87.19 121 SER A C 1
ATOM 949 O O . SER A 1 121 ? -1.176 -15.991 7.490 1.00 87.19 121 SER A O 1
ATOM 951 N N . THR A 1 122 ? -0.208 -14.597 6.021 1.00 88.75 122 THR A N 1
ATOM 952 C CA . THR A 1 122 ? 0.217 -13.618 7.029 1.00 88.75 122 THR A CA 1
ATOM 953 C C . THR A 1 122 ? -0.823 -12.524 7.226 1.00 88.75 122 THR A C 1
ATOM 955 O O . THR A 1 122 ? -1.044 -12.130 8.368 1.00 88.75 122 THR A O 1
ATOM 958 N N . TRP A 1 123 ? -1.468 -12.073 6.149 1.00 91.00 123 TRP A N 1
ATOM 959 C CA . TRP A 1 123 ? -2.405 -10.944 6.139 1.00 91.00 123 TRP A CA 1
ATOM 960 C C . TRP A 1 123 ? -3.784 -11.267 5.528 1.00 91.00 123 TRP A C 1
ATOM 962 O O . TRP A 1 123 ? -4.305 -10.454 4.761 1.00 91.00 123 TRP A O 1
ATOM 972 N N . PRO A 1 124 ? -4.409 -12.426 5.824 1.00 88.81 124 PRO A N 1
ATOM 973 C CA . PRO A 1 124 ? -5.686 -12.796 5.208 1.00 88.81 124 PRO A CA 1
ATOM 974 C C . PRO A 1 124 ? -6.864 -11.882 5.585 1.00 88.81 124 PRO A C 1
ATOM 976 O O . PRO A 1 124 ? -7.908 -11.913 4.930 1.00 88.81 124 PRO A O 1
ATOM 979 N N . GLU A 1 125 ? -6.739 -11.115 6.667 1.00 86.88 125 GLU A N 1
ATOM 980 C CA . GLU A 1 125 ? -7.799 -10.292 7.244 1.00 86.88 125 GLU A CA 1
ATOM 981 C C . GLU A 1 125 ? -7.862 -8.852 6.724 1.00 86.88 125 GLU A C 1
ATOM 983 O O . GLU A 1 125 ? -8.836 -8.171 7.035 1.00 86.88 125 GLU A O 1
ATOM 988 N N . CYS A 1 126 ? -6.876 -8.382 5.956 1.00 90.88 126 CYS A N 1
ATOM 989 C CA . CYS A 1 126 ? -6.792 -6.989 5.513 1.00 90.88 126 CYS A CA 1
ATOM 990 C C . CYS A 1 126 ? -6.496 -6.858 4.011 1.00 90.88 126 CYS A C 1
ATOM 992 O O . CYS A 1 126 ? -6.267 -7.842 3.303 1.00 90.88 126 CYS A O 1
ATOM 994 N N . PHE A 1 127 ? -6.507 -5.626 3.495 1.00 93.50 127 PHE A N 1
ATOM 995 C CA . PHE A 1 127 ? -6.014 -5.370 2.144 1.00 93.50 127 PHE A CA 1
ATOM 996 C C . PHE A 1 127 ? -4.482 -5.436 2.132 1.00 93.50 127 PHE A C 1
ATOM 998 O O . PHE A 1 127 ? -3.824 -4.503 2.600 1.00 93.50 127 PHE A O 1
ATOM 1005 N N . TYR A 1 128 ? -3.924 -6.519 1.585 1.00 94.25 128 TYR A N 1
ATOM 1006 C CA . TYR A 1 128 ? -2.491 -6.636 1.319 1.00 94.25 128 TYR A CA 1
ATOM 1007 C C . TYR A 1 128 ? -2.143 -5.954 -0.005 1.00 94.25 128 TYR A C 1
ATOM 1009 O O . TYR A 1 128 ? -2.560 -6.399 -1.082 1.00 94.25 128 TYR A O 1
ATOM 1017 N N . LEU A 1 129 ? -1.395 -4.857 0.086 1.00 95.81 129 LEU A N 1
ATOM 1018 C CA . LEU A 1 129 ? -1.040 -4.021 -1.049 1.00 95.81 129 LEU A CA 1
ATOM 1019 C C . LEU A 1 129 ? 0.444 -4.141 -1.376 1.00 95.81 129 LEU A C 1
ATOM 1021 O O . LEU A 1 129 ? 1.299 -3.964 -0.515 1.00 95.81 129 LEU A O 1
ATOM 1025 N N . VAL A 1 130 ? 0.752 -4.370 -2.646 1.00 94.88 130 VAL A N 1
ATOM 1026 C CA . VAL A 1 130 ? 2.128 -4.295 -3.147 1.00 94.88 130 VAL A CA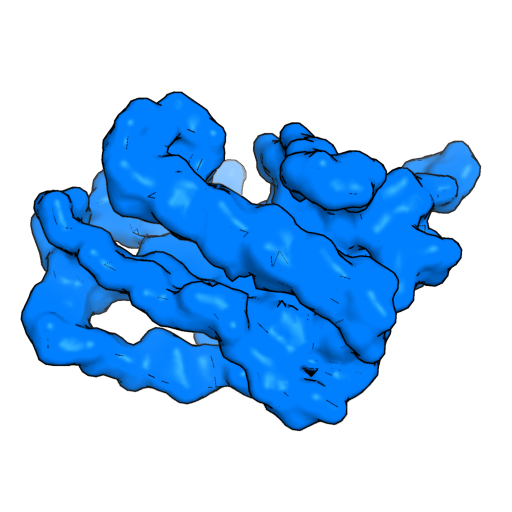 1
ATOM 1027 C C . VAL A 1 130 ? 2.245 -3.059 -4.007 1.00 94.88 130 VAL A C 1
ATOM 1029 O O . VAL A 1 130 ? 1.472 -2.878 -4.944 1.00 94.88 130 VAL A O 1
ATOM 1032 N N . VAL A 1 131 ? 3.205 -2.200 -3.705 1.00 95.25 131 VAL A N 1
ATOM 1033 C CA . VAL A 1 131 ? 3.463 -0.983 -4.463 1.00 95.25 131 VAL A CA 1
ATOM 1034 C C . VAL A 1 131 ? 4.722 -1.191 -5.284 1.00 95.25 131 VAL A C 1
ATOM 1036 O O . VAL A 1 131 ? 5.761 -1.590 -4.765 1.00 95.25 131 VAL A O 1
ATOM 1039 N N . THR A 1 132 ? 4.646 -0.950 -6.585 1.00 93.00 132 THR A N 1
ATOM 1040 C CA . THR A 1 132 ? 5.762 -1.223 -7.495 1.00 93.00 132 THR A CA 1
ATOM 1041 C C . THR A 1 132 ? 5.997 -0.065 -8.448 1.00 93.00 132 THR A C 1
ATOM 1043 O O . THR A 1 132 ? 5.088 0.720 -8.712 1.00 93.00 132 THR A O 1
ATOM 1046 N N . GLY A 1 133 ? 7.189 -0.008 -9.047 1.00 88.50 133 GLY A N 1
ATOM 1047 C CA . GLY A 1 133 ? 7.432 0.820 -10.230 1.00 88.50 133 GLY A CA 1
ATOM 1048 C C . GLY A 1 133 ? 6.600 0.378 -11.445 1.00 88.50 133 GLY A C 1
ATOM 1049 O O . GLY A 1 133 ? 5.850 -0.605 -11.396 1.00 88.50 133 GLY A O 1
ATOM 1050 N N . ARG A 1 134 ? 6.742 1.110 -12.557 1.00 80.38 134 ARG A N 1
ATOM 1051 C CA . ARG A 1 134 ? 5.890 0.977 -13.755 1.00 80.38 134 ARG A CA 1
ATOM 1052 C C . ARG A 1 134 ? 6.598 0.403 -14.992 1.00 80.38 134 ARG A C 1
ATOM 1054 O O . ARG A 1 134 ? 6.281 0.774 -16.120 1.00 80.38 134 ARG A O 1
ATOM 1061 N N . LYS A 1 135 ? 7.553 -0.516 -14.827 1.00 77.69 135 LYS A N 1
ATOM 1062 C CA . LYS A 1 135 ? 8.209 -1.160 -15.978 1.00 77.69 135 LYS A CA 1
ATOM 1063 C C . LYS A 1 135 ? 7.477 -2.435 -16.402 1.00 77.69 135 LYS A C 1
ATOM 1065 O O . LYS A 1 135 ? 7.567 -3.462 -15.736 1.00 77.69 135 LYS A O 1
ATOM 1070 N N . GLU A 1 136 ? 6.772 -2.380 -17.528 1.00 69.19 136 GLU A N 1
ATOM 1071 C CA . GLU A 1 136 ? 6.029 -3.530 -18.054 1.00 69.19 136 GLU A CA 1
ATOM 1072 C C . GLU A 1 136 ? 6.866 -4.421 -18.987 1.00 69.19 136 GLU A C 1
ATOM 1074 O O . GLU A 1 136 ? 7.649 -3.915 -19.798 1.00 69.19 136 GLU A O 1
ATOM 1079 N N . PRO A 1 137 ? 6.684 -5.752 -18.936 1.00 72.94 137 PRO A N 1
ATOM 1080 C CA . PRO A 1 137 ? 7.143 -6.640 -19.992 1.00 72.94 137 PRO A CA 1
ATOM 1081 C C . PRO A 1 137 ? 6.262 -6.478 -21.240 1.00 72.94 137 PRO A C 1
ATOM 1083 O O . PRO A 1 137 ? 5.063 -6.229 -21.142 1.00 72.94 137 PRO A O 1
ATOM 1086 N N . LYS A 1 138 ? 6.831 -6.710 -22.432 1.00 71.25 138 LYS A N 1
ATOM 1087 C CA . LYS A 1 138 ? 6.112 -6.588 -23.721 1.00 71.25 138 LYS A CA 1
ATOM 1088 C C . LYS A 1 138 ? 4.838 -7.440 -23.821 1.00 71.25 138 LYS A C 1
ATOM 1090 O O . LYS A 1 138 ? 3.931 -7.077 -24.555 1.00 71.25 138 LYS A O 1
ATOM 1095 N N . ALA A 1 139 ? 4.792 -8.576 -23.127 1.00 74.94 139 ALA A N 1
ATOM 1096 C CA . ALA A 1 139 ? 3.673 -9.519 -23.165 1.00 74.94 139 ALA A CA 1
ATOM 1097 C C . ALA A 1 139 ? 2.612 -9.263 -22.076 1.00 74.94 139 ALA A C 1
ATOM 1099 O O . ALA A 1 139 ? 1.643 -10.013 -21.986 1.00 74.94 139 ALA A O 1
ATOM 1100 N N . GLY A 1 140 ? 2.801 -8.241 -21.233 1.00 73.62 140 GLY A N 1
ATOM 1101 C CA . GLY A 1 140 ? 2.030 -8.087 -20.005 1.00 73.62 140 GLY A CA 1
ATOM 1102 C C . GLY A 1 140 ? 2.335 -9.185 -18.982 1.00 73.62 140 GLY A C 1
ATOM 1103 O O . GLY A 1 140 ? 3.213 -10.032 -19.167 1.00 73.62 140 GLY A O 1
ATOM 1104 N N . TRP A 1 141 ? 1.618 -9.148 -17.867 1.00 74.50 141 TRP A N 1
ATOM 1105 C CA . TRP A 1 141 ? 1.750 -10.111 -16.779 1.00 74.50 141 TRP A CA 1
ATOM 1106 C C . TRP A 1 141 ? 0.540 -11.043 -16.755 1.00 74.50 141 TRP A C 1
ATOM 1108 O O . TRP A 1 141 ? -0.590 -10.608 -16.973 1.00 74.50 141 TRP A O 1
ATOM 1118 N N . ASN A 1 142 ? 0.758 -12.323 -16.457 1.00 73.25 142 ASN A N 1
ATOM 1119 C CA . ASN A 1 142 ? -0.337 -13.270 -16.268 1.00 73.25 142 ASN A CA 1
ATOM 1120 C C . ASN A 1 142 ? -0.747 -13.304 -14.789 1.00 73.25 142 ASN A C 1
ATOM 1122 O O . ASN A 1 142 ? -0.100 -13.961 -13.977 1.00 73.25 142 ASN A O 1
ATOM 1126 N N . PHE A 1 143 ? -1.823 -12.596 -14.447 1.00 70.75 143 PHE A N 1
ATOM 1127 C CA . PHE A 1 143 ? -2.259 -12.410 -13.059 1.00 70.75 143 PHE A CA 1
ATOM 1128 C C . PHE A 1 143 ? -2.951 -13.629 -12.438 1.00 70.75 143 PHE A C 1
ATOM 1130 O O . PHE A 1 143 ? -3.046 -13.699 -11.213 1.00 70.75 143 PHE A O 1
ATOM 1137 N N . ARG A 1 144 ? -3.421 -14.583 -13.260 1.00 71.94 144 ARG A N 1
ATOM 1138 C CA . ARG A 1 144 ? -4.107 -15.828 -12.846 1.00 71.94 144 ARG A CA 1
ATOM 1139 C C . ARG A 1 144 ? -5.170 -15.638 -11.746 1.00 71.94 144 ARG A C 1
ATOM 1141 O O . ARG A 1 144 ? -5.256 -16.468 -10.847 1.00 71.94 144 ARG A O 1
ATOM 1148 N N . ASP A 1 145 ? -5.919 -14.536 -11.784 1.00 79.69 145 ASP A N 1
ATOM 1149 C CA . ASP A 1 145 ? -6.925 -14.165 -10.774 1.00 79.69 145 ASP A CA 1
ATOM 1150 C C . ASP A 1 145 ? -6.394 -14.096 -9.325 1.00 79.69 145 ASP A C 1
ATOM 1152 O O . ASP A 1 145 ? -7.129 -14.364 -8.375 1.00 79.69 145 ASP A O 1
ATOM 1156 N N . ARG A 1 146 ? -5.110 -13.749 -9.132 1.00 85.75 146 ARG A N 1
ATOM 1157 C CA . ARG A 1 146 ? -4.453 -13.676 -7.805 1.00 85.75 146 ARG A CA 1
ATOM 1158 C C . ARG A 1 146 ? -4.277 -12.258 -7.283 1.00 85.75 146 ARG A C 1
ATOM 1160 O O . ARG A 1 146 ? -4.133 -12.057 -6.081 1.00 85.75 146 ARG A O 1
ATOM 1167 N N . CYS A 1 147 ? -4.256 -11.285 -8.181 1.00 88.88 147 CYS A N 1
ATOM 1168 C CA . CYS A 1 147 ? -4.120 -9.876 -7.856 1.00 88.88 147 CYS A CA 1
ATOM 1169 C C . CYS A 1 147 ? -4.699 -9.010 -8.974 1.00 88.88 147 CYS A C 1
ATOM 1171 O O . CYS A 1 147 ? -4.854 -9.466 -10.109 1.00 88.88 147 CYS A O 1
ATOM 1173 N N . GLU A 1 148 ? -4.913 -7.738 -8.675 1.00 89.31 148 GLU A N 1
ATOM 1174 C CA . GLU A 1 148 ? -5.270 -6.712 -9.652 1.00 89.31 148 GLU A CA 1
ATOM 1175 C C . GLU A 1 148 ? -4.462 -5.434 -9.426 1.00 89.31 148 GLU A C 1
ATOM 1177 O O . GLU A 1 148 ? -4.014 -5.155 -8.312 1.00 89.31 148 GLU A O 1
ATOM 1182 N N . ILE A 1 149 ? -4.282 -4.642 -10.486 1.00 90.50 149 ILE A N 1
ATOM 1183 C CA . ILE A 1 149 ? -3.824 -3.259 -10.338 1.00 90.50 149 ILE A CA 1
ATOM 1184 C C . ILE A 1 149 ? -5.034 -2.450 -9.898 1.00 90.50 149 ILE A C 1
ATOM 1186 O O . ILE A 1 149 ? -5.955 -2.242 -10.684 1.00 90.50 149 ILE A O 1
ATOM 1190 N N . TYR A 1 150 ? -5.008 -1.978 -8.661 1.00 91.25 150 TYR A N 1
ATOM 1191 C CA . TYR A 1 150 ? -6.108 -1.203 -8.113 1.00 91.25 150 TYR A CA 1
ATOM 1192 C C . TYR A 1 150 ? -5.954 0.296 -8.372 1.00 91.25 150 TYR A C 1
ATOM 1194 O O . TYR A 1 150 ? -6.919 1.001 -8.660 1.00 91.25 150 TYR A O 1
ATOM 1202 N N . PHE A 1 151 ? -4.721 0.792 -8.275 1.00 92.69 151 PHE A N 1
ATOM 1203 C CA . PHE A 1 151 ? -4.416 2.209 -8.424 1.00 92.69 151 PHE A CA 1
ATOM 1204 C C . PHE A 1 151 ? -3.109 2.406 -9.193 1.00 92.69 151 PHE A C 1
ATOM 1206 O O . PHE A 1 151 ? -2.193 1.583 -9.121 1.00 92.69 151 PHE A O 1
ATOM 1213 N N . GLN A 1 152 ? -3.020 3.506 -9.935 1.00 93.12 152 GLN A N 1
ATOM 1214 C CA . GLN A 1 152 ? -1.799 3.954 -10.600 1.00 93.12 152 GLN A CA 1
ATOM 1215 C C . GLN A 1 152 ? -1.620 5.437 -10.312 1.00 93.12 152 GLN A C 1
ATOM 1217 O O . GLN A 1 152 ? -2.592 6.191 -10.348 1.00 93.12 152 GLN A O 1
ATOM 1222 N N . GLY A 1 153 ? -0.386 5.845 -10.046 1.00 92.06 153 GLY A N 1
ATOM 1223 C CA . GLY A 1 153 ? -0.079 7.225 -9.713 1.00 92.06 153 GLY A CA 1
ATOM 1224 C C . GLY A 1 153 ? 1.334 7.612 -10.108 1.00 92.06 153 GLY A C 1
ATOM 1225 O O . GLY A 1 153 ? 2.134 6.786 -10.552 1.00 92.06 153 GLY A O 1
ATOM 1226 N N . THR A 1 154 ? 1.619 8.891 -9.913 1.00 93.94 154 THR A N 1
ATOM 1227 C CA . THR A 1 154 ? 2.937 9.482 -10.096 1.00 93.94 154 THR A CA 1
ATOM 1228 C C . THR A 1 154 ? 3.213 10.328 -8.864 1.00 93.94 154 THR A C 1
ATOM 1230 O O . THR A 1 154 ? 2.407 11.191 -8.520 1.00 93.94 154 THR A O 1
ATOM 1233 N N . THR A 1 155 ? 4.325 10.069 -8.180 1.00 94.69 155 THR A N 1
ATOM 1234 C CA . THR A 1 155 ? 4.701 10.839 -6.988 1.00 94.69 155 THR A CA 1
ATOM 1235 C C . THR A 1 155 ? 5.059 12.291 -7.348 1.00 94.69 155 THR A C 1
ATOM 1237 O O . THR A 1 155 ? 5.348 12.592 -8.514 1.00 94.69 155 THR A O 1
ATOM 1240 N N . PRO A 1 156 ? 5.149 13.211 -6.368 1.00 93.56 156 PRO A N 1
ATOM 1241 C CA . PRO A 1 156 ? 5.640 14.571 -6.607 1.00 93.56 156 PRO A CA 1
ATOM 1242 C C . PRO A 1 156 ? 7.038 14.634 -7.247 1.00 93.56 156 PRO A C 1
ATOM 1244 O O . PRO A 1 156 ? 7.317 15.551 -8.020 1.00 93.56 156 PRO A O 1
ATOM 1247 N N . ASN A 1 157 ? 7.900 13.641 -6.989 1.00 93.19 157 ASN A N 1
ATOM 1248 C CA . ASN A 1 157 ? 9.223 13.523 -7.614 1.00 93.19 157 ASN A CA 1
ATOM 1249 C C . ASN A 1 157 ? 9.195 12.846 -8.998 1.00 93.19 157 ASN A C 1
ATOM 1251 O O . ASN A 1 157 ? 10.247 12.515 -9.541 1.00 93.19 157 ASN A O 1
ATOM 1255 N N . LYS A 1 158 ? 8.007 12.700 -9.600 1.00 92.81 158 LYS A N 1
ATOM 1256 C CA . LYS A 1 158 ? 7.778 12.136 -10.940 1.00 92.81 158 LYS A CA 1
ATOM 1257 C C . LYS A 1 158 ? 8.124 10.649 -11.061 1.00 92.81 158 LYS A C 1
ATOM 1259 O O . LYS A 1 158 ? 8.463 10.186 -12.150 1.00 92.81 158 LYS A O 1
ATOM 1264 N N . ASN A 1 159 ? 8.012 9.898 -9.966 1.00 91.19 159 ASN A N 1
ATOM 1265 C CA . ASN A 1 159 ? 8.157 8.448 -9.994 1.00 91.19 159 ASN A CA 1
ATOM 1266 C C . ASN A 1 159 ? 6.796 7.799 -10.249 1.00 91.19 159 ASN A C 1
ATOM 1268 O O . ASN A 1 159 ? 5.877 7.903 -9.437 1.00 91.19 159 ASN A O 1
ATOM 1272 N N . ASP A 1 160 ? 6.667 7.134 -11.392 1.00 91.81 160 ASP A N 1
ATOM 1273 C CA . ASP A 1 160 ? 5.475 6.370 -11.745 1.00 91.81 160 ASP A CA 1
ATOM 1274 C C . ASP A 1 160 ? 5.399 5.070 -10.937 1.00 91.81 160 ASP A C 1
ATOM 1276 O O . ASP A 1 160 ? 6.358 4.289 -10.893 1.00 91.81 160 ASP A O 1
ATOM 1280 N N . TYR A 1 161 ? 4.227 4.792 -10.368 1.00 93.12 161 TYR A N 1
ATOM 1281 C CA . TYR A 1 161 ? 4.001 3.611 -9.545 1.00 93.12 161 TYR A CA 1
ATOM 1282 C C . TYR A 1 161 ? 2.627 2.973 -9.764 1.00 93.12 161 TYR A C 1
ATOM 1284 O O . TYR A 1 161 ? 1.703 3.546 -10.352 1.00 93.12 161 TYR A O 1
ATOM 1292 N N . ARG A 1 162 ? 2.503 1.742 -9.272 1.00 93.25 162 ARG A N 1
ATOM 1293 C CA . ARG A 1 162 ? 1.273 0.952 -9.249 1.00 93.25 162 ARG A CA 1
ATOM 1294 C C . ARG A 1 162 ? 1.031 0.409 -7.865 1.00 93.25 162 ARG A C 1
ATOM 1296 O O . ARG A 1 162 ? 1.972 -0.013 -7.204 1.00 93.25 162 ARG A O 1
ATOM 1303 N N . VAL A 1 163 ? -0.234 0.359 -7.484 1.00 95.00 163 VAL A N 1
ATOM 1304 C CA . VAL A 1 163 ? -0.691 -0.352 -6.300 1.00 95.00 163 VAL A CA 1
ATOM 1305 C C . VAL A 1 163 ? -1.437 -1.587 -6.759 1.00 95.00 163 VAL A C 1
ATOM 1307 O O . VAL A 1 163 ? -2.453 -1.507 -7.454 1.00 95.00 163 VAL A O 1
ATOM 1310 N N . TRP A 1 164 ? -0.914 -2.727 -6.353 1.00 93.69 164 TRP A N 1
ATOM 1311 C CA . TRP A 1 164 ? -1.494 -4.031 -6.573 1.00 93.69 164 TRP A CA 1
ATOM 1312 C C . TRP A 1 164 ? -2.252 -4.444 -5.327 1.00 93.69 164 TRP A C 1
ATOM 1314 O O . TRP A 1 164 ? -1.678 -4.441 -4.240 1.00 93.69 164 TRP A O 1
ATOM 1324 N N . TYR A 1 165 ? -3.505 -4.849 -5.483 1.00 93.50 165 TYR A N 1
ATOM 1325 C CA . TYR A 1 165 ? -4.194 -5.591 -4.441 1.00 93.50 165 TYR A CA 1
ATOM 1326 C C . TYR A 1 165 ? -3.987 -7.081 -4.690 1.00 93.50 165 TYR A C 1
ATOM 1328 O O . TYR A 1 165 ? -4.363 -7.595 -5.744 1.00 93.50 165 TYR A O 1
ATOM 1336 N N . VAL A 1 166 ? -3.350 -7.767 -3.741 1.00 92.38 166 VAL A N 1
ATOM 1337 C CA . VAL A 1 166 ? -3.158 -9.219 -3.797 1.00 92.38 166 VAL A CA 1
ATOM 1338 C C . VAL A 1 166 ? -4.268 -9.874 -2.998 1.00 92.38 166 VAL A C 1
ATOM 1340 O O . VAL A 1 166 ? -4.452 -9.594 -1.812 1.00 92.38 166 VAL A O 1
ATOM 1343 N N . TYR A 1 167 ? -5.023 -10.749 -3.648 1.00 89.12 167 TYR A N 1
ATOM 1344 C CA . TYR A 1 167 ? -6.146 -11.404 -3.004 1.00 89.12 167 TYR A CA 1
ATOM 1345 C C . TYR A 1 167 ? -5.634 -12.378 -1.941 1.00 89.12 167 TYR A C 1
ATOM 1347 O O . TYR A 1 167 ? -4.679 -13.095 -2.193 1.00 89.12 167 TYR A O 1
ATOM 1355 N N . PRO A 1 168 ? -6.262 -12.480 -0.765 1.00 85.50 168 PRO A N 1
ATOM 1356 C CA . PRO A 1 168 ? -5.885 -13.505 0.208 1.00 85.50 168 PRO A CA 1
ATOM 1357 C C . PRO A 1 168 ? -6.481 -14.885 -0.129 1.00 85.50 168 PRO A C 1
ATOM 1359 O O . PRO A 1 168 ? -5.974 -15.911 0.313 1.00 85.50 168 PRO A O 1
ATOM 1362 N N . ASN A 1 169 ? -7.557 -14.926 -0.929 1.00 80.06 169 ASN A N 1
ATOM 1363 C CA . ASN A 1 169 ? -8.406 -16.108 -1.127 1.00 80.06 169 ASN A CA 1
ATOM 1364 C C . ASN A 1 169 ? -8.620 -16.460 -2.615 1.00 80.06 169 ASN A C 1
ATOM 1366 O O . ASN A 1 169 ? -9.754 -1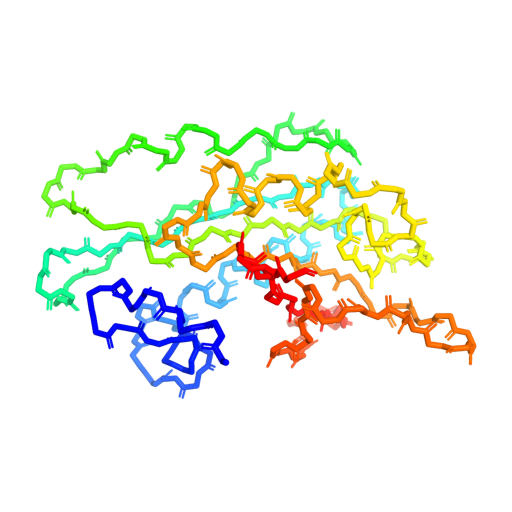6.714 -3.032 1.00 80.06 169 ASN A O 1
ATOM 1370 N N . TRP A 1 170 ? -7.562 -16.442 -3.435 1.00 76.00 170 TRP A N 1
ATOM 1371 C CA . TRP A 1 170 ? -7.665 -16.900 -4.830 1.00 76.00 170 TRP A CA 1
ATOM 1372 C C . TRP A 1 170 ? -7.888 -18.423 -4.904 1.00 76.00 170 TRP A C 1
ATOM 1374 O O . TRP A 1 170 ? -7.522 -19.160 -3.983 1.00 76.00 170 TRP A O 1
ATOM 1384 N N . LYS A 1 171 ? -8.542 -18.875 -5.981 1.00 63.75 171 LYS A N 1
ATOM 1385 C CA . LYS A 1 171 ? -8.868 -20.290 -6.222 1.00 63.75 171 LYS A CA 1
ATOM 1386 C C . LYS A 1 171 ? -7.742 -21.035 -6.926 1.00 63.75 171 LYS A C 1
ATOM 1388 O O . LYS A 1 171 ? -7.035 -20.399 -7.736 1.00 63.75 171 LYS A O 1
#

InterPro domains:
  IPR025479 Domain of unknown function DUF4329 [PF14220] (33-95)

Radius of gyration: 15.08 Å; chains: 1; bounding box: 35×37×46 Å

Organism: NCBI:txid1182544

Foldseek 3Di:
DPDADQFQVDDPCCLDPNPDPQSVVQVQQVLVQLVCLAVLLFKFKKWKFAANNRPDIDIDDRDGPSDNDDDDDLVVVPDDPRTDTTAEMEMEHHDLVDQQRQDFPPQVHDAQDGQLVCCQPVNVNYFYKYKGFDDADPVGGDNLQQKDFPDWDAHPVRTTMTIIGGHNDDD

pLDDT: mean 85.73, std 12.23, range [32.09, 96.81]